Protein AF-A0A2R5GVD1-F1 (afdb_monomer)

Nearest PDB structures (foldseek):
  5irl-assembly1_A  TM=9.714E-01  e=1.387E-05  Oryctolagus cuniculus
  5irm-assembly1_A  TM=9.715E-01  e=3.573E-05  Oryctolagus cuniculus
  5irm-assembly1_C  TM=9.714E-01  e=4.599E-05  Oryctolagus cuniculus
  8j07-assembly1_5  TM=9.581E-01  e=3.573E-05  Homo sapiens
  5irn-assembly1_A  TM=9.011E-01  e=3.573E-05  Oryctolagus cuniculus

Organism: NCBI:txid2315210

Foldseek 3Di:
DDPPPPQDDQCELVNLLVVLVVQLVDQAEAEDADANYAYELNSLLSNLVSLLRHQRYAEYEHHNYHYDPNSVVSNVVSPVNHPRHNYYD

Solvent-accessible surface area (backbone atoms only — not comparable to full-atom values): 4471 Å² total; per-residue (Å²): 134,87,78,84,70,62,71,68,46,87,36,26,34,70,48,33,36,54,48,16,60,53,39,49,75,42,70,76,56,39,69,47,78,51,36,47,29,49,28,25,34,68,9,33,36,35,34,17,57,21,40,49,66,24,71,36,39,28,36,42,31,51,43,66,40,56,56,45,72,67,11,50,50,37,36,54,54,18,47,78,64,15,92,44,43,78,46,80,72

Sequence (89 aa):
MHDHSLLMNKIGDDGATALANALKENKSLQSLYLSRNKIGDDGATALANALKENKSLQSLYLWCNQIGEDGATALKNALKQNPSLQDLE

Structure (mmCIF, N/CA/C/O backbone):
data_AF-A0A2R5GVD1-F1
#
_entry.id   AF-A0A2R5GVD1-F1
#
loop_
_atom_site.group_PDB
_atom_site.id
_atom_site.type_symbol
_atom_site.label_atom_id
_atom_site.label_alt_id
_atom_site.label_comp_id
_atom_site.l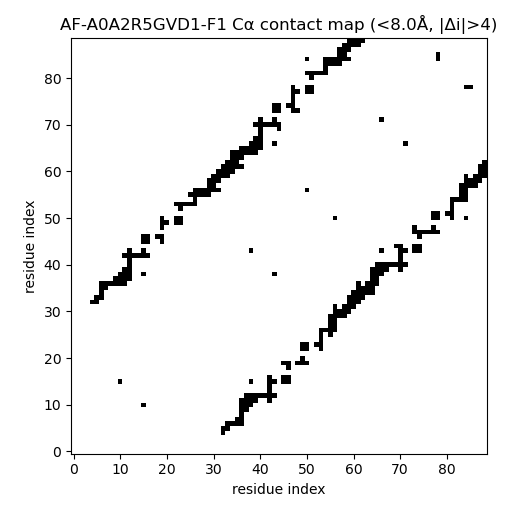abel_asym_id
_atom_site.label_entity_id
_atom_site.label_seq_id
_atom_site.pdbx_PDB_ins_code
_atom_site.Cartn_x
_atom_site.Cartn_y
_atom_site.Cartn_z
_atom_site.occupancy
_atom_site.B_iso_or_equiv
_atom_site.auth_seq_id
_atom_site.auth_comp_id
_atom_site.auth_asym_id
_atom_site.auth_atom_id
_atom_site.pdbx_PDB_model_num
ATOM 1 N N . MET A 1 1 ? -19.445 -16.341 -9.613 1.00 38.44 1 MET A N 1
ATOM 2 C CA . MET A 1 1 ? -18.565 -15.583 -8.702 1.00 38.44 1 MET A CA 1
ATOM 3 C C . MET A 1 1 ? -17.606 -14.799 -9.575 1.00 38.44 1 MET A C 1
ATOM 5 O O . MET A 1 1 ? -16.788 -15.409 -10.246 1.00 38.44 1 MET A O 1
ATOM 9 N N . HIS A 1 2 ? -17.816 -13.488 -9.698 1.00 37.25 2 HIS A N 1
ATOM 10 C CA . HIS A 1 2 ? -16.947 -12.616 -10.488 1.00 37.25 2 HIS A CA 1
ATOM 11 C C . HIS A 1 2 ? -15.792 -12.161 -9.599 1.00 37.25 2 HIS A C 1
ATOM 13 O O . HIS A 1 2 ? -15.883 -11.119 -8.955 1.00 37.25 2 HIS A O 1
ATOM 19 N N . ASP A 1 3 ? -14.735 -12.967 -9.544 1.00 43.94 3 ASP A N 1
ATOM 20 C CA . ASP A 1 3 ? -13.449 -12.538 -9.006 1.00 43.94 3 ASP A CA 1
ATOM 21 C C . ASP A 1 3 ? -12.909 -11.428 -9.920 1.00 43.94 3 ASP A C 1
ATOM 23 O O . ASP A 1 3 ? -12.470 -11.684 -11.044 1.00 43.94 3 ASP A O 1
ATOM 27 N N . HIS A 1 4 ? -13.005 -10.172 -9.479 1.00 44.19 4 HIS A N 1
ATOM 28 C CA . HIS A 1 4 ? -12.327 -9.039 -10.113 1.00 44.19 4 HIS A CA 1
ATOM 29 C C . HIS A 1 4 ? -10.832 -9.143 -9.797 1.00 44.19 4 HIS A C 1
ATOM 31 O O . HIS A 1 4 ? -10.283 -8.413 -8.976 1.00 44.19 4 HIS A O 1
ATOM 37 N N . SER A 1 5 ? -10.170 -10.110 -10.425 1.00 43.53 5 SER A N 1
ATOM 38 C CA . SER A 1 5 ? -8.739 -10.308 -10.276 1.00 43.53 5 SER A CA 1
ATOM 39 C C . SER A 1 5 ? -8.009 -9.209 -11.048 1.00 43.53 5 SER A C 1
ATOM 41 O O . SER A 1 5 ? -7.921 -9.247 -12.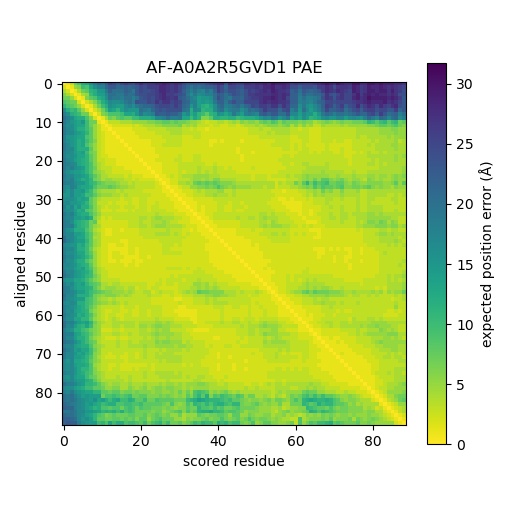273 1.00 43.53 5 SER A O 1
ATOM 43 N N . LEU A 1 6 ? -7.464 -8.222 -10.332 1.00 49.91 6 LEU A N 1
ATOM 44 C CA . LEU A 1 6 ? -6.583 -7.180 -10.878 1.00 49.91 6 LEU A CA 1
ATOM 45 C C . LEU A 1 6 ? -5.181 -7.721 -11.247 1.00 49.91 6 LEU A C 1
ATOM 47 O O . LEU A 1 6 ? -4.214 -6.960 -11.287 1.00 49.91 6 LEU A O 1
ATOM 51 N N . LEU A 1 7 ? -5.061 -9.023 -11.525 1.00 43.56 7 LEU A N 1
ATOM 52 C CA . LEU A 1 7 ? -3.838 -9.684 -11.966 1.00 43.56 7 LEU A CA 1
ATOM 53 C C . LEU A 1 7 ? -3.409 -9.060 -13.306 1.00 43.56 7 LEU A C 1
ATOM 55 O O . LEU A 1 7 ? -4.068 -9.269 -14.319 1.00 43.56 7 LEU A O 1
ATOM 59 N N . MET A 1 8 ? -2.298 -8.316 -13.314 1.00 45.22 8 MET A N 1
ATOM 60 C CA . MET A 1 8 ? -1.702 -7.638 -14.484 1.00 45.22 8 MET A CA 1
ATOM 61 C C . MET A 1 8 ? -2.274 -6.270 -14.890 1.00 45.22 8 MET A C 1
ATOM 63 O O . MET A 1 8 ? -2.120 -5.856 -16.044 1.00 45.22 8 MET A O 1
ATOM 67 N N . ASN A 1 9 ? -2.847 -5.501 -13.965 1.00 52.84 9 ASN A N 1
ATOM 68 C CA . ASN A 1 9 ? -3.000 -4.070 -14.226 1.00 52.84 9 ASN A CA 1
ATOM 69 C C . ASN A 1 9 ? -1.629 -3.405 -14.077 1.00 52.84 9 ASN A C 1
ATOM 71 O O . ASN A 1 9 ? -0.835 -3.755 -13.217 1.00 52.84 9 ASN A O 1
ATOM 75 N N . LYS A 1 10 ? -1.274 -2.452 -14.931 1.00 63.31 10 LYS A N 1
ATOM 76 C CA . LYS A 1 10 ? -0.013 -1.708 -14.792 1.00 63.31 10 LYS A CA 1
ATOM 77 C C . LYS A 1 10 ? -0.109 -0.705 -13.628 1.00 63.31 10 LYS A C 1
ATOM 79 O O . LYS A 1 10 ? 0.177 0.470 -13.830 1.00 63.31 10 LYS A O 1
ATOM 84 N N . ILE A 1 11 ? -0.566 -1.133 -12.448 1.00 77.06 11 ILE A N 1
ATOM 85 C CA . ILE A 1 11 ? -0.622 -0.298 -11.247 1.00 77.06 11 ILE A CA 1
ATOM 86 C C . ILE A 1 11 ? 0.827 -0.063 -10.830 1.00 77.06 11 ILE A C 1
ATOM 88 O O . ILE A 1 11 ? 1.471 -0.938 -10.252 1.00 77.06 11 ILE A O 1
ATOM 92 N N . GLY A 1 12 ? 1.351 1.086 -11.245 1.00 85.44 12 GLY A N 1
ATOM 93 C CA . GLY A 1 12 ? 2.578 1.666 -10.715 1.00 85.44 12 GLY A CA 1
ATOM 94 C C . GLY A 1 12 ? 2.282 2.522 -9.488 1.00 85.44 12 GLY A C 1
ATOM 95 O O . GLY A 1 12 ? 1.171 2.494 -8.950 1.00 85.44 12 GLY A O 1
ATOM 96 N N . ASP A 1 13 ? 3.256 3.328 -9.089 1.00 89.19 13 ASP A N 1
ATOM 97 C CA . ASP A 1 13 ? 3.166 4.167 -7.890 1.00 89.19 13 ASP A CA 1
ATOM 98 C C . ASP A 1 13 ? 1.990 5.151 -7.919 1.00 89.19 13 ASP A C 1
ATOM 100 O O . ASP A 1 13 ? 1.294 5.312 -6.916 1.00 89.19 13 ASP A O 1
ATOM 104 N N . ASP A 1 14 ? 1.671 5.717 -9.085 1.00 88.81 14 ASP A N 1
ATOM 105 C CA . ASP A 1 14 ? 0.512 6.605 -9.250 1.00 88.81 14 ASP A CA 1
ATOM 106 C C . ASP A 1 14 ? -0.815 5.882 -8.982 1.00 88.81 14 ASP A C 1
ATOM 108 O O . ASP A 1 14 ? -1.712 6.402 -8.313 1.00 88.81 14 ASP A O 1
ATOM 112 N N . GLY A 1 15 ? -0.939 4.647 -9.474 1.00 90.00 15 GLY A N 1
ATOM 113 C CA . GLY A 1 15 ? -2.125 3.823 -9.256 1.00 90.00 15 GLY A CA 1
ATOM 114 C C . GLY A 1 15 ? -2.254 3.391 -7.795 1.00 90.00 15 GLY A C 1
ATOM 115 O O . GLY A 1 15 ? -3.347 3.443 -7.231 1.00 90.00 15 GLY A O 1
ATOM 116 N N . ALA A 1 16 ? -1.136 3.029 -7.161 1.00 91.88 16 ALA A N 1
ATOM 117 C CA . ALA A 1 16 ? -1.088 2.738 -5.731 1.00 91.88 16 ALA A CA 1
ATOM 118 C C . ALA A 1 16 ? -1.456 3.969 -4.890 1.00 91.88 16 ALA A C 1
ATOM 120 O O . ALA A 1 16 ? -2.190 3.846 -3.914 1.00 91.88 16 ALA A O 1
ATOM 121 N N . THR A 1 17 ? -1.033 5.164 -5.304 1.00 91.94 17 THR A N 1
ATOM 122 C CA . THR A 1 17 ? -1.378 6.431 -4.646 1.00 91.94 17 THR A CA 1
ATOM 123 C C . THR A 1 17 ? -2.869 6.746 -4.768 1.00 91.94 17 THR A C 1
ATOM 125 O O . THR A 1 17 ? -3.512 7.117 -3.784 1.00 91.94 17 THR A O 1
ATOM 128 N N . ALA A 1 18 ? -3.462 6.546 -5.947 1.00 91.38 18 ALA A N 1
ATOM 129 C CA . ALA A 1 18 ? -4.903 6.701 -6.132 1.00 91.38 18 ALA A CA 1
ATOM 130 C C . ALA A 1 18 ? -5.700 5.720 -5.251 1.00 91.38 18 ALA A C 1
ATOM 132 O O . ALA A 1 18 ? -6.666 6.115 -4.595 1.00 91.38 18 ALA A O 1
ATOM 133 N N . LEU A 1 19 ? -5.258 4.460 -5.177 1.00 90.50 19 LEU A N 1
ATOM 134 C CA . LEU A 1 19 ? -5.838 3.453 -4.286 1.00 90.50 19 LEU A CA 1
ATOM 135 C C . LEU A 1 19 ? -5.668 3.819 -2.811 1.00 90.50 19 LEU A C 1
ATOM 137 O O . LEU A 1 19 ? -6.610 3.664 -2.040 1.00 90.50 19 LEU A O 1
ATOM 141 N N . ALA A 1 20 ? -4.508 4.343 -2.419 1.00 91.38 20 ALA A N 1
ATOM 142 C CA . ALA A 1 20 ? -4.250 4.810 -1.064 1.00 91.38 20 ALA A CA 1
ATOM 143 C C . ALA A 1 20 ? -5.243 5.909 -0.660 1.00 91.38 20 ALA A C 1
ATOM 145 O O . ALA A 1 20 ? -5.844 5.838 0.409 1.00 91.38 20 ALA A O 1
ATOM 146 N N . ASN A 1 21 ? -5.494 6.882 -1.537 1.00 90.69 21 ASN A N 1
ATOM 147 C CA . ASN A 1 21 ? -6.489 7.924 -1.281 1.00 90.69 21 ASN A CA 1
ATOM 148 C C . ASN A 1 21 ? -7.904 7.348 -1.139 1.00 90.69 21 ASN A C 1
ATOM 150 O O . ASN A 1 21 ? -8.623 7.716 -0.214 1.00 90.69 21 ASN A O 1
ATOM 154 N N . ALA A 1 22 ? -8.287 6.399 -1.998 1.00 90.75 22 ALA A N 1
ATOM 155 C CA . ALA A 1 22 ? -9.578 5.723 -1.887 1.00 90.75 22 ALA A CA 1
ATOM 156 C C . ALA A 1 22 ? -9.698 4.893 -0.594 1.00 90.75 22 ALA A C 1
ATOM 158 O O . ALA A 1 22 ? -10.765 4.849 0.017 1.00 90.75 22 ALA A O 1
ATOM 159 N N . LEU A 1 23 ? -8.608 4.260 -0.150 1.00 89.44 23 LEU A N 1
ATOM 160 C CA . LEU A 1 23 ? -8.563 3.479 1.085 1.00 89.44 23 LEU A CA 1
ATOM 161 C C . LEU A 1 23 ? -8.799 4.339 2.324 1.00 89.44 23 LEU A C 1
ATOM 163 O O . LEU A 1 23 ? -9.452 3.863 3.242 1.00 89.44 23 LEU A O 1
ATOM 167 N N . LYS A 1 24 ? -8.323 5.586 2.378 1.00 89.19 24 LYS A N 1
ATOM 168 C CA . LYS A 1 24 ? -8.554 6.456 3.549 1.00 89.19 24 LYS A CA 1
ATOM 169 C C . LYS A 1 24 ? -10.041 6.669 3.840 1.00 89.19 24 LYS A C 1
ATOM 171 O O . LYS A 1 24 ? -10.459 6.642 4.995 1.00 89.19 24 LYS A O 1
ATOM 176 N N . GLU A 1 25 ? -10.834 6.823 2.785 1.00 88.44 25 GLU A N 1
ATOM 177 C CA . GLU A 1 25 ? -12.281 7.043 2.876 1.00 88.44 25 GLU A CA 1
ATOM 178 C C . GLU A 1 25 ? -13.075 5.732 2.988 1.00 88.44 25 GLU A C 1
ATOM 180 O O . GLU A 1 25 ? -14.193 5.705 3.510 1.00 88.44 25 GLU A O 1
ATOM 185 N N . ASN A 1 26 ? -12.512 4.620 2.508 1.00 86.31 26 ASN A N 1
ATOM 186 C CA . ASN A 1 26 ? -13.192 3.334 2.510 1.00 86.31 26 ASN A CA 1
ATOM 187 C C . ASN A 1 26 ? -13.178 2.695 3.906 1.00 86.31 26 ASN A C 1
ATOM 189 O O . ASN A 1 26 ? -12.126 2.352 4.434 1.00 86.31 26 ASN A O 1
ATOM 193 N N . LYS A 1 27 ? -14.364 2.486 4.487 1.00 85.12 27 LYS A N 1
ATOM 194 C CA . LYS A 1 27 ? -14.538 1.888 5.824 1.00 85.12 27 LYS A CA 1
ATOM 195 C C . LYS A 1 27 ? -15.134 0.480 5.808 1.00 85.12 27 LYS A C 1
ATOM 197 O O . LYS A 1 27 ? -15.423 -0.063 6.871 1.00 85.12 27 LYS A O 1
ATOM 202 N N . SER A 1 28 ? -15.370 -0.095 4.630 1.00 89.06 28 SER A N 1
ATOM 203 C CA . SER A 1 28 ? -16.001 -1.413 4.480 1.00 89.06 28 SER A CA 1
ATOM 204 C C . SER A 1 28 ? -15.059 -2.471 3.919 1.00 89.06 28 SER A C 1
ATOM 206 O O . SER A 1 28 ? -15.273 -3.657 4.160 1.00 89.06 28 SER A O 1
ATOM 208 N N . LEU A 1 29 ? -14.020 -2.069 3.184 1.00 88.19 29 LEU A N 1
ATOM 209 C CA . LEU A 1 29 ? -13.078 -3.004 2.590 1.00 88.19 29 LEU A CA 1
ATOM 210 C C . LEU A 1 29 ? -12.208 -3.648 3.675 1.00 88.19 29 LEU A C 1
ATOM 212 O O . LEU A 1 29 ? -11.551 -2.941 4.442 1.00 88.19 29 LEU A O 1
ATOM 216 N N . GLN A 1 30 ? -12.204 -4.983 3.699 1.00 89.19 30 GLN A N 1
ATOM 217 C CA . GLN A 1 30 ? -11.434 -5.801 4.644 1.00 89.19 30 GLN A CA 1
ATOM 218 C C . GLN A 1 30 ? -10.192 -6.433 4.011 1.00 89.19 30 GLN A C 1
ATOM 220 O O . GLN A 1 30 ? -9.175 -6.561 4.681 1.00 89.19 30 GLN A O 1
ATOM 225 N N . SER A 1 31 ? -10.226 -6.769 2.722 1.00 88.06 31 SER A N 1
ATOM 226 C CA . SER A 1 31 ? -9.091 -7.396 2.038 1.00 88.06 31 SER A CA 1
ATOM 227 C C . SER A 1 31 ? -8.823 -6.715 0.704 1.00 88.06 31 SER A C 1
ATOM 229 O O . SER A 1 31 ? -9.758 -6.433 -0.049 1.00 88.06 31 SER A O 1
ATOM 231 N N . LEU A 1 32 ? -7.550 -6.459 0.401 1.00 88.81 32 LEU A N 1
ATOM 232 C CA . LEU A 1 32 ? -7.119 -5.848 -0.853 1.00 88.81 32 LEU A CA 1
ATOM 233 C C . LEU A 1 32 ? -5.988 -6.659 -1.494 1.00 88.81 32 LEU A C 1
ATOM 235 O O . LEU A 1 32 ? -4.944 -6.874 -0.884 1.00 88.81 32 LEU A O 1
ATOM 239 N N . TYR A 1 33 ? -6.191 -7.065 -2.749 1.00 89.69 33 TYR A N 1
ATOM 240 C CA . TYR A 1 33 ? -5.235 -7.852 -3.526 1.00 89.69 33 TYR A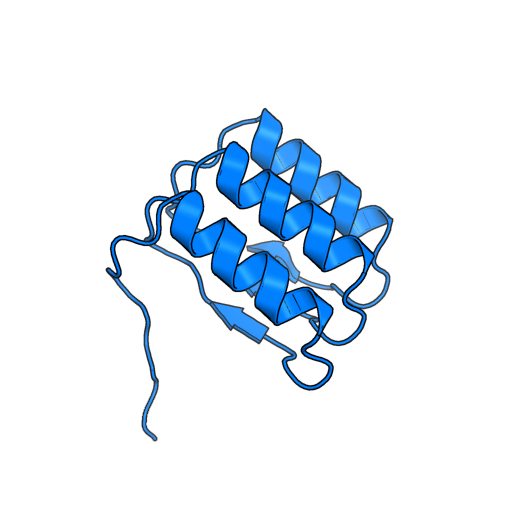 CA 1
ATOM 241 C C . TYR A 1 33 ? -4.581 -6.997 -4.613 1.00 89.69 33 TYR A C 1
ATOM 243 O O . TYR A 1 33 ? -5.221 -6.612 -5.590 1.00 89.69 33 TYR A O 1
ATOM 251 N N . LEU A 1 34 ? -3.291 -6.721 -4.444 1.00 88.81 34 LEU A N 1
ATOM 252 C CA . LEU A 1 34 ? -2.439 -5.957 -5.359 1.00 88.81 34 LEU A CA 1
ATOM 253 C C . LEU A 1 34 ? -1.195 -6.744 -5.788 1.00 88.81 34 LEU A C 1
ATOM 255 O O . LEU A 1 34 ? -0.243 -6.166 -6.317 1.00 88.81 34 LEU A O 1
ATOM 259 N N . SER A 1 35 ? -1.192 -8.064 -5.618 1.00 88.69 35 SER A N 1
ATOM 260 C CA . SER A 1 3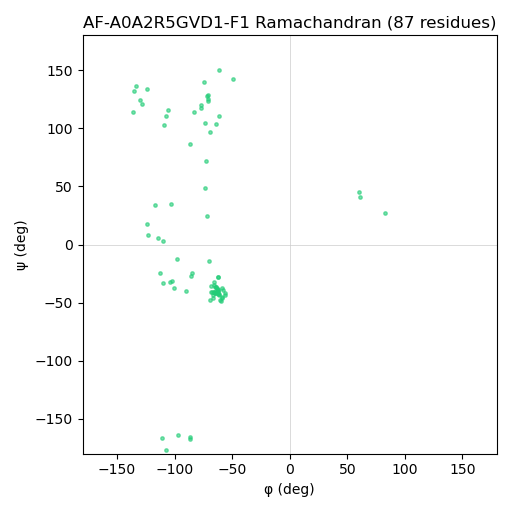5 ? -0.093 -8.909 -6.075 1.00 88.69 35 SER A CA 1
ATOM 261 C C . SER A 1 35 ? 0.102 -8.837 -7.597 1.00 88.69 35 SER A C 1
ATOM 263 O O . SER A 1 35 ? -0.861 -8.674 -8.347 1.00 88.69 35 SER A O 1
ATOM 265 N N . ARG A 1 36 ? 1.344 -9.022 -8.066 1.00 87.12 36 ARG A N 1
ATOM 266 C CA . ARG A 1 36 ? 1.728 -9.015 -9.495 1.00 87.12 36 ARG A CA 1
ATOM 267 C C . ARG A 1 36 ? 1.443 -7.686 -10.213 1.00 87.12 36 ARG A C 1
ATOM 269 O O . ARG A 1 36 ? 0.997 -7.686 -11.364 1.00 87.12 36 ARG A O 1
ATOM 276 N N . ASN A 1 37 ? 1.710 -6.566 -9.544 1.00 89.19 37 ASN A N 1
ATOM 277 C CA . ASN A 1 37 ? 1.653 -5.219 -10.122 1.00 89.19 37 ASN A CA 1
ATOM 278 C C . ASN A 1 37 ? 3.075 -4.621 -10.244 1.00 89.19 37 ASN A C 1
ATOM 280 O O . ASN A 1 37 ? 4.075 -5.340 -10.193 1.00 89.19 37 ASN A O 1
ATOM 284 N N . LYS A 1 38 ? 3.186 -3.312 -10.498 1.00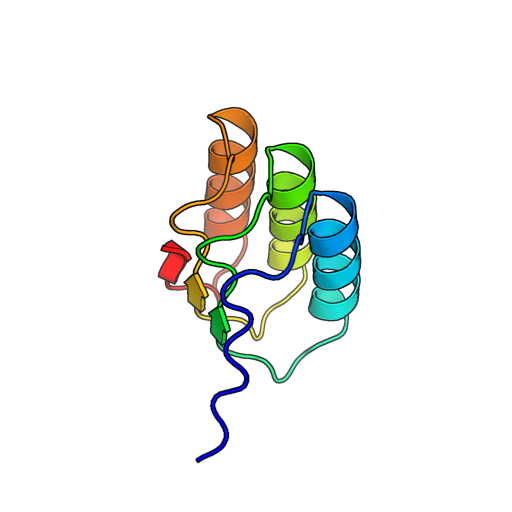 89.94 38 LYS A N 1
ATOM 285 C CA . LYS A 1 38 ? 4.465 -2.592 -10.626 1.00 89.94 38 LYS A CA 1
ATOM 286 C C . LYS A 1 38 ? 4.627 -1.528 -9.540 1.00 89.94 38 LYS A C 1
ATOM 288 O O . LYS A 1 38 ? 5.184 -0.470 -9.804 1.00 89.94 38 LYS A O 1
ATOM 293 N N . ILE A 1 39 ? 4.100 -1.798 -8.350 1.00 92.19 39 ILE A N 1
ATOM 294 C CA . ILE A 1 39 ? 4.182 -0.881 -7.214 1.00 92.19 39 ILE A CA 1
ATOM 295 C C . ILE A 1 39 ? 5.630 -0.871 -6.723 1.00 92.19 39 ILE A C 1
ATOM 297 O O . ILE A 1 39 ? 6.180 -1.935 -6.433 1.00 92.19 39 ILE A O 1
ATOM 301 N N . GLY A 1 40 ? 6.238 0.307 -6.688 1.00 93.50 40 GLY A N 1
ATOM 302 C CA . GLY A 1 40 ? 7.555 0.569 -6.131 1.00 93.50 40 GLY A CA 1
ATOM 303 C C . GLY A 1 40 ? 7.476 1.098 -4.700 1.00 93.50 40 GLY A C 1
ATOM 304 O O . GLY A 1 40 ? 6.446 1.002 -4.023 1.00 93.50 40 GLY A O 1
ATOM 305 N N . ASP A 1 41 ? 8.583 1.668 -4.231 1.00 94.62 41 ASP A N 1
ATOM 306 C CA . ASP A 1 41 ? 8.693 2.211 -2.874 1.00 94.62 41 ASP A CA 1
ATOM 307 C C . ASP A 1 41 ? 7.762 3.402 -2.624 1.00 94.62 41 ASP A C 1
ATOM 309 O O . ASP A 1 41 ? 7.165 3.505 -1.547 1.00 94.62 41 ASP A O 1
ATOM 313 N N . ASP A 1 42 ? 7.565 4.259 -3.627 1.00 94.56 42 ASP A N 1
ATOM 314 C CA . ASP A 1 42 ? 6.694 5.431 -3.522 1.00 94.56 42 ASP A CA 1
ATOM 315 C C . ASP A 1 42 ? 5.225 5.017 -3.367 1.00 94.56 42 ASP A C 1
ATOM 317 O O . ASP A 1 42 ? 4.523 5.481 -2.462 1.00 94.56 42 ASP A O 1
ATOM 321 N N . GLY A 1 43 ? 4.761 4.070 -4.186 1.00 94.25 43 GLY A N 1
ATOM 322 C CA . GLY A 1 43 ? 3.412 3.528 -4.093 1.00 94.25 43 GLY A CA 1
ATOM 323 C C . GLY A 1 43 ? 3.179 2.755 -2.795 1.00 94.25 43 GLY A C 1
ATOM 324 O O . GLY A 1 43 ? 2.134 2.912 -2.158 1.00 94.25 43 GLY A O 1
ATOM 325 N N . ALA A 1 44 ? 4.163 1.968 -2.350 1.00 94.62 44 ALA A N 1
ATOM 326 C CA . ALA A 1 44 ? 4.118 1.282 -1.059 1.00 94.62 44 ALA A CA 1
ATOM 327 C C . ALA A 1 44 ? 4.045 2.270 0.115 1.00 94.62 44 ALA A C 1
ATOM 329 O O . ALA A 1 44 ? 3.271 2.066 1.052 1.00 94.62 44 ALA A O 1
ATOM 330 N N . THR A 1 45 ? 4.786 3.377 0.046 1.00 95.38 45 THR A N 1
ATOM 331 C CA . THR A 1 45 ? 4.755 4.446 1.053 1.00 95.38 45 THR A CA 1
ATOM 332 C C . THR A 1 45 ? 3.401 5.153 1.085 1.00 95.38 45 THR A C 1
ATOM 334 O O . THR A 1 45 ? 2.865 5.420 2.167 1.00 95.38 45 THR A O 1
ATOM 337 N N . ALA A 1 46 ? 2.799 5.416 -0.077 1.00 94.88 46 ALA A N 1
ATOM 338 C CA . ALA A 1 46 ? 1.455 5.979 -0.159 1.00 94.88 46 ALA A CA 1
ATOM 339 C C . ALA A 1 46 ? 0.419 5.051 0.498 1.00 94.88 46 ALA A C 1
ATOM 341 O O . ALA A 1 46 ? -0.352 5.494 1.357 1.00 94.88 46 ALA A O 1
ATOM 342 N N . LEU A 1 47 ? 0.455 3.753 0.169 1.00 93.25 47 LEU A N 1
ATOM 343 C CA . LEU A 1 47 ? -0.393 2.736 0.795 1.00 93.25 47 LEU A CA 1
ATOM 344 C C . LEU A 1 47 ? -0.168 2.678 2.311 1.00 93.25 47 LEU A C 1
ATOM 346 O O . LEU A 1 47 ? -1.131 2.728 3.070 1.00 93.25 47 LEU A O 1
ATOM 350 N N . ALA A 1 48 ? 1.084 2.666 2.770 1.00 93.12 48 ALA A N 1
ATOM 351 C CA . ALA A 1 48 ? 1.430 2.677 4.189 1.00 93.12 48 ALA A CA 1
ATOM 352 C C . ALA A 1 48 ? 0.822 3.874 4.937 1.00 93.12 48 ALA A C 1
ATOM 354 O O . ALA A 1 48 ? 0.305 3.728 6.045 1.00 93.12 48 ALA A O 1
ATOM 355 N N . ASN A 1 49 ? 0.843 5.065 4.340 1.00 92.94 49 ASN A N 1
ATOM 356 C CA . ASN A 1 49 ? 0.229 6.240 4.949 1.00 92.94 49 ASN A CA 1
ATOM 357 C C . ASN A 1 49 ? -1.298 6.128 5.013 1.00 92.94 49 ASN A C 1
ATOM 359 O O . ASN A 1 49 ? -1.877 6.448 6.048 1.00 92.94 49 ASN A O 1
ATOM 363 N N . ALA A 1 50 ? -1.947 5.609 3.969 1.00 92.56 50 ALA A N 1
ATOM 364 C CA . ALA A 1 50 ? -3.384 5.344 4.005 1.00 92.56 50 ALA A CA 1
ATOM 365 C C . ALA A 1 50 ? -3.768 4.288 5.050 1.00 92.56 50 ALA A C 1
ATOM 367 O O . ALA A 1 50 ? -4.763 4.454 5.751 1.00 92.56 50 ALA A O 1
ATOM 368 N N . LEU A 1 51 ? -2.953 3.244 5.218 1.00 90.56 51 LEU A N 1
ATOM 369 C CA . LEU A 1 51 ? -3.167 2.207 6.229 1.00 90.56 51 LEU A CA 1
ATOM 370 C C . LEU A 1 51 ? -3.111 2.749 7.659 1.00 90.56 51 LEU A C 1
ATOM 372 O O . LEU A 1 51 ? -3.762 2.194 8.531 1.00 90.56 51 LEU A O 1
ATOM 376 N N . LYS A 1 52 ? -2.375 3.825 7.946 1.00 89.25 52 LYS A N 1
ATOM 377 C CA . LYS A 1 52 ? -2.387 4.419 9.297 1.00 89.25 52 LYS A CA 1
ATOM 378 C C . LYS A 1 52 ? -3.757 5.004 9.652 1.00 89.25 52 LYS A C 1
ATOM 380 O O . LYS A 1 52 ? -4.157 4.970 10.820 1.00 89.25 52 LYS A O 1
ATOM 385 N N . GLU A 1 53 ? -4.468 5.513 8.650 1.00 89.00 53 GLU A N 1
ATOM 386 C CA . GLU A 1 53 ? -5.773 6.166 8.782 1.00 89.00 53 GLU A CA 1
ATOM 387 C C . GLU A 1 53 ? -6.933 5.168 8.647 1.00 89.00 53 GLU A C 1
ATOM 389 O O . GLU A 1 53 ? -7.896 5.232 9.412 1.00 89.00 53 GLU A O 1
ATOM 394 N N . ASN A 1 54 ? -6.825 4.205 7.729 1.00 88.06 54 ASN A N 1
ATOM 395 C CA . ASN A 1 54 ? -7.842 3.182 7.514 1.00 88.06 54 ASN A CA 1
ATOM 396 C C . ASN A 1 54 ? -7.885 2.182 8.689 1.00 88.06 54 ASN A C 1
ATOM 398 O O . ASN A 1 54 ? -6.869 1.605 9.064 1.00 88.06 54 ASN A O 1
ATOM 402 N N . LYS A 1 55 ? -9.075 1.948 9.258 1.00 85.06 55 LYS A N 1
ATOM 403 C CA . LYS A 1 55 ? -9.298 1.003 10.376 1.00 85.06 55 LYS A CA 1
ATOM 404 C C . LYS A 1 55 ? -10.165 -0.205 10.008 1.00 85.06 55 LYS A C 1
ATOM 406 O O . LYS A 1 55 ? -10.524 -0.975 10.896 1.00 85.06 55 LYS A O 1
ATOM 411 N N . SER A 1 56 ? -10.525 -0.363 8.737 1.00 88.69 56 SER A N 1
ATOM 412 C CA . SER A 1 56 ? -11.371 -1.461 8.255 1.00 88.69 56 SER A CA 1
ATOM 413 C C . SER A 1 56 ? -10.585 -2.565 7.557 1.00 88.69 56 SER A C 1
ATOM 415 O O . SER A 1 56 ? -10.998 -3.719 7.621 1.00 88.69 56 SER A O 1
ATOM 417 N N . LEU A 1 57 ? -9.476 -2.219 6.898 1.00 89.19 57 LEU A N 1
ATOM 418 C CA . LEU A 1 57 ? -8.661 -3.163 6.149 1.00 89.19 57 LEU A CA 1
ATOM 419 C C . LEU A 1 57 ? -7.897 -4.078 7.110 1.00 89.19 57 LEU A C 1
ATOM 421 O O . LEU A 1 57 ? -7.206 -3.607 8.012 1.00 89.19 57 LEU A O 1
ATOM 425 N N . GLN A 1 58 ? -8.033 -5.379 6.882 1.00 88.94 58 GLN A N 1
ATOM 426 C CA . GLN A 1 58 ? -7.467 -6.463 7.679 1.00 88.94 58 GLN A CA 1
ATOM 427 C C . GLN A 1 58 ? -6.348 -7.199 6.945 1.00 88.94 58 GLN A C 1
ATOM 429 O O . GLN A 1 58 ? -5.373 -7.581 7.587 1.00 88.94 58 GLN A O 1
ATOM 434 N N . SER A 1 59 ? -6.436 -7.318 5.618 1.00 88.38 59 SER A N 1
ATOM 435 C CA . SER A 1 59 ? -5.440 -8.042 4.820 1.00 88.38 59 SER A CA 1
ATOM 436 C C . SER A 1 59 ? -5.045 -7.257 3.567 1.00 88.38 59 SER A C 1
ATOM 438 O O . SER A 1 59 ? -5.907 -6.788 2.814 1.00 88.38 59 SER A O 1
ATOM 440 N N . LEU A 1 60 ? -3.741 -7.133 3.319 1.00 90.06 60 LEU A N 1
ATOM 441 C CA . LEU A 1 60 ? -3.187 -6.502 2.120 1.00 90.06 60 LEU A CA 1
ATOM 442 C C . LEU A 1 60 ? -2.167 -7.426 1.451 1.00 90.06 60 LEU A C 1
ATOM 444 O O . LEU A 1 60 ? -1.142 -7.746 2.041 1.00 90.06 60 LEU A O 1
ATOM 448 N N . TYR A 1 61 ? -2.418 -7.782 0.193 1.00 90.38 61 TYR A N 1
ATOM 449 C CA . T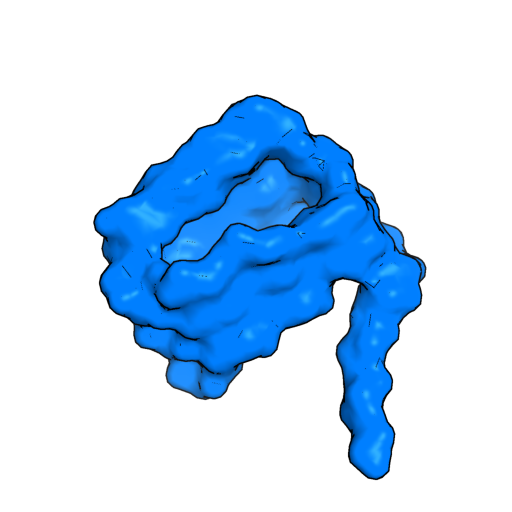YR A 1 61 ? -1.532 -8.641 -0.589 1.00 90.38 61 TYR A CA 1
ATOM 450 C C . TYR A 1 61 ? -0.773 -7.817 -1.637 1.00 90.38 61 TYR A C 1
ATOM 452 O O . TYR A 1 61 ? -1.376 -7.259 -2.551 1.00 90.38 61 TYR A O 1
ATOM 460 N N . LEU A 1 62 ? 0.548 -7.736 -1.522 1.00 89.12 62 LEU A N 1
ATOM 461 C CA . LEU A 1 62 ? 1.487 -7.009 -2.375 1.00 89.12 62 LEU A CA 1
ATOM 462 C C . LEU A 1 62 ? 2.581 -7.906 -2.984 1.00 89.12 62 LEU A C 1
ATOM 464 O O . LEU A 1 62 ? 3.483 -7.388 -3.644 1.00 89.12 62 LEU A O 1
ATOM 468 N N . TRP A 1 63 ? 2.500 -9.233 -2.851 1.00 86.31 63 TRP A N 1
ATOM 469 C CA . TRP A 1 63 ? 3.468 -10.154 -3.461 1.00 86.31 63 TRP A CA 1
ATOM 470 C C . TRP A 1 63 ? 3.742 -9.892 -4.959 1.00 86.31 63 TRP A C 1
ATOM 472 O O . TRP A 1 63 ? 2.829 -9.633 -5.741 1.00 86.31 63 TRP A O 1
ATOM 482 N N . CYS A 1 64 ? 4.992 -10.056 -5.412 1.00 86.44 64 CYS A N 1
ATOM 483 C CA . CYS A 1 64 ? 5.402 -9.846 -6.814 1.00 86.44 64 CYS A CA 1
ATOM 484 C C . CYS A 1 64 ? 5.138 -8.404 -7.307 1.00 86.44 64 CYS A C 1
ATOM 486 O O . CYS A 1 64 ? 4.632 -8.188 -8.405 1.00 86.44 64 CYS A O 1
ATOM 488 N N . ASN A 1 65 ? 5.494 -7.421 -6.480 1.00 90.06 65 ASN A N 1
ATOM 489 C CA . ASN A 1 65 ? 5.664 -6.016 -6.861 1.00 90.06 65 ASN A CA 1
ATOM 490 C C . ASN A 1 65 ? 7.159 -5.636 -6.875 1.00 90.06 65 ASN A C 1
ATOM 492 O O . ASN A 1 65 ? 8.019 -6.491 -6.674 1.00 90.06 65 ASN A O 1
ATOM 496 N N . GLN A 1 66 ? 7.472 -4.368 -7.140 1.00 91.69 66 GLN A N 1
ATOM 497 C CA . GLN A 1 66 ? 8.836 -3.822 -7.194 1.00 91.69 66 GLN A CA 1
ATOM 498 C C . GLN A 1 66 ? 9.165 -3.017 -5.925 1.00 91.69 66 GLN A C 1
ATOM 500 O O . GLN A 1 66 ? 9.860 -2.010 -5.987 1.00 91.69 66 GLN A O 1
ATOM 505 N N . ILE A 1 67 ? 8.633 -3.455 -4.781 1.00 92.31 67 ILE A N 1
ATOM 506 C CA . ILE A 1 67 ? 8.815 -2.798 -3.483 1.00 92.31 67 ILE A CA 1
ATOM 507 C C . ILE A 1 67 ? 10.211 -3.146 -2.957 1.00 92.31 67 ILE A C 1
ATOM 509 O O . ILE A 1 67 ? 10.532 -4.323 -2.778 1.00 92.31 67 ILE A O 1
ATOM 513 N N . GLY A 1 68 ? 11.030 -2.125 -2.738 1.00 92.31 68 GLY A N 1
ATOM 514 C CA . GLY A 1 68 ? 12.344 -2.203 -2.119 1.00 92.31 68 GLY A CA 1
ATOM 515 C C . GLY A 1 68 ? 12.284 -2.120 -0.591 1.00 92.31 68 GLY A C 1
ATOM 516 O O . GLY A 1 68 ? 11.235 -2.269 0.045 1.00 92.31 68 GLY A O 1
ATOM 517 N N . GLU A 1 69 ? 13.447 -1.913 0.027 1.00 93.06 69 GLU A N 1
ATOM 518 C CA . GLU A 1 69 ? 13.575 -1.885 1.491 1.00 93.06 69 GLU A CA 1
ATOM 519 C C . GLU A 1 69 ? 12.841 -0.696 2.129 1.00 93.06 69 GLU A C 1
ATOM 521 O O . GLU A 1 69 ? 12.261 -0.837 3.213 1.00 93.06 69 GLU A O 1
ATOM 526 N N . ASP A 1 70 ? 12.813 0.451 1.449 1.00 92.81 70 ASP A N 1
ATOM 527 C CA . ASP A 1 70 ? 12.183 1.674 1.949 1.00 92.81 70 ASP A CA 1
ATOM 528 C C . ASP A 1 70 ? 10.656 1.532 1.995 1.00 92.81 70 ASP A C 1
ATOM 530 O O . ASP A 1 70 ? 10.034 1.769 3.040 1.00 92.81 70 ASP A O 1
ATOM 534 N N . GLY A 1 71 ? 10.043 1.045 0.913 1.00 92.50 71 GLY A N 1
ATOM 535 C CA . GLY A 1 71 ? 8.608 0.783 0.853 1.00 92.50 71 GLY A CA 1
ATOM 536 C C . GLY A 1 71 ? 8.179 -0.317 1.824 1.00 92.50 71 GLY A C 1
ATOM 537 O O . GLY A 1 71 ? 7.172 -0.175 2.527 1.00 92.50 71 GLY A O 1
ATOM 538 N N . ALA A 1 72 ?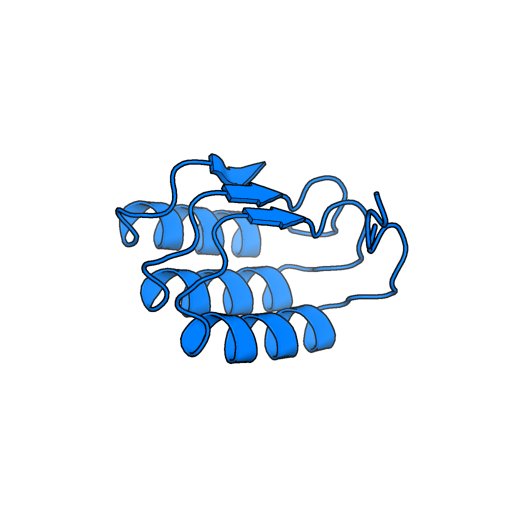 8.974 -1.385 1.952 1.00 90.94 72 ALA A N 1
ATOM 539 C CA . ALA A 1 72 ? 8.724 -2.443 2.930 1.00 90.94 72 ALA A CA 1
ATOM 540 C C . ALA A 1 72 ? 8.793 -1.918 4.377 1.00 90.94 72 ALA A C 1
ATOM 542 O O . ALA A 1 72 ? 7.950 -2.256 5.216 1.00 90.94 72 ALA A O 1
ATOM 543 N N . THR A 1 73 ? 9.758 -1.044 4.676 1.00 93.12 73 THR A N 1
ATOM 544 C CA . THR A 1 73 ? 9.890 -0.401 5.990 1.00 93.12 73 THR A CA 1
ATOM 545 C C . THR A 1 73 ? 8.700 0.507 6.288 1.00 93.12 73 THR A C 1
ATOM 547 O O . THR A 1 73 ? 8.166 0.476 7.404 1.00 93.12 73 THR A O 1
ATOM 550 N N . ALA A 1 74 ? 8.232 1.276 5.302 1.00 93.38 74 ALA A N 1
ATOM 551 C CA . ALA A 1 74 ? 7.043 2.110 5.436 1.00 93.38 74 ALA A CA 1
ATOM 552 C C . ALA A 1 74 ? 5.797 1.271 5.768 1.00 93.38 74 ALA A C 1
ATOM 554 O O . ALA A 1 74 ? 5.104 1.570 6.747 1.00 93.38 74 ALA A O 1
ATOM 555 N N . LEU A 1 75 ? 5.553 0.185 5.025 1.00 90.50 75 LEU A N 1
ATOM 556 C CA . LEU A 1 75 ? 4.430 -0.733 5.256 1.00 90.50 75 LEU A CA 1
ATOM 557 C C . LEU A 1 75 ? 4.503 -1.395 6.638 1.00 90.50 75 LEU A C 1
ATOM 559 O O . LEU A 1 75 ? 3.516 -1.413 7.374 1.00 90.50 75 LEU A O 1
ATOM 563 N N . LYS A 1 76 ? 5.688 -1.854 7.053 1.00 89.12 76 LYS A N 1
ATOM 564 C CA . LYS A 1 76 ? 5.907 -2.434 8.387 1.00 89.12 76 LYS A CA 1
ATOM 565 C C . LYS A 1 76 ? 5.635 -1.432 9.509 1.00 89.12 76 LYS A C 1
ATOM 567 O O . LYS A 1 76 ? 5.079 -1.790 10.548 1.00 89.12 76 LYS A O 1
ATOM 572 N N . ASN A 1 77 ? 6.022 -0.172 9.323 1.00 89.69 77 ASN A N 1
ATOM 573 C CA . ASN A 1 77 ? 5.731 0.885 10.288 1.00 89.69 77 ASN A CA 1
ATOM 574 C C . ASN A 1 77 ? 4.235 1.213 10.344 1.00 89.69 77 ASN A C 1
ATOM 576 O O . ASN A 1 77 ? 3.720 1.476 11.429 1.00 89.69 77 ASN A O 1
ATOM 580 N N . ALA A 1 78 ? 3.532 1.163 9.211 1.00 89.25 78 ALA A N 1
ATOM 581 C CA . ALA A 1 78 ? 2.082 1.317 9.180 1.00 89.25 78 ALA A CA 1
ATOM 582 C C . ALA A 1 78 ? 1.364 0.173 9.909 1.00 89.25 78 ALA A C 1
ATOM 584 O O . ALA A 1 78 ? 0.470 0.450 10.703 1.00 89.25 78 ALA A O 1
ATOM 585 N N . LEU A 1 79 ? 1.809 -1.077 9.733 1.00 84.94 79 LEU A N 1
ATOM 586 C CA . LEU A 1 79 ? 1.276 -2.245 10.448 1.00 84.94 79 LEU A CA 1
ATOM 587 C C . LEU A 1 79 ? 1.364 -2.066 11.973 1.00 84.94 79 LEU A C 1
ATOM 589 O O . LEU A 1 79 ? 0.397 -2.293 12.688 1.00 84.94 79 LEU A O 1
ATOM 593 N N . LYS A 1 80 ? 2.491 -1.556 12.488 1.00 85.12 80 LYS A N 1
ATOM 594 C CA . LYS A 1 80 ? 2.647 -1.272 13.930 1.00 85.12 80 LYS A CA 1
ATOM 595 C C . LYS A 1 80 ? 1.666 -0.223 14.462 1.00 85.12 80 LYS A C 1
ATOM 597 O O . LYS A 1 80 ? 1.379 -0.212 15.654 1.00 85.12 80 LYS A O 1
ATOM 602 N N . GLN A 1 81 ? 1.216 0.695 13.609 1.00 83.88 81 GLN A N 1
ATOM 603 C CA . GLN A 1 81 ? 0.313 1.789 13.980 1.00 83.88 81 GLN A CA 1
ATOM 604 C C . GLN A 1 81 ? -1.155 1.484 13.662 1.00 83.88 81 GLN A C 1
ATOM 606 O O . GLN A 1 81 ? -2.048 2.202 14.125 1.00 83.88 81 GLN A O 1
ATOM 611 N N . ASN A 1 82 ? -1.424 0.438 12.879 1.00 81.56 82 ASN A N 1
ATOM 612 C CA . ASN A 1 82 ? -2.770 0.033 12.528 1.00 81.56 82 ASN A CA 1
ATOM 613 C C . ASN A 1 82 ? -3.152 -1.281 13.227 1.00 81.56 82 ASN A C 1
ATOM 615 O O . ASN A 1 82 ? -2.761 -2.345 12.761 1.00 81.56 82 ASN A O 1
ATOM 619 N N . PRO A 1 83 ? -3.961 -1.232 14.301 1.00 75.88 83 PRO A N 1
ATOM 620 C CA . PRO A 1 83 ? -4.378 -2.43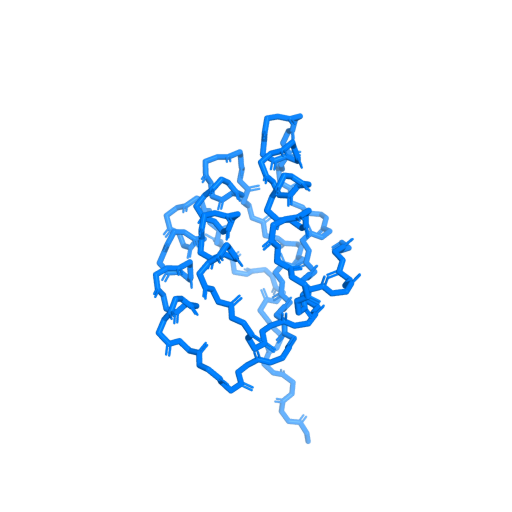6 15.018 1.00 75.88 83 PRO A CA 1
ATOM 621 C C . PRO A 1 83 ? -5.362 -3.310 14.225 1.00 75.88 83 PRO A C 1
ATOM 623 O O . PRO A 1 83 ? -5.609 -4.446 14.620 1.00 75.88 83 PRO A O 1
ATOM 626 N N . SER A 1 84 ? -5.953 -2.786 13.146 1.00 79.56 84 SER A N 1
ATOM 627 C CA . SER A 1 84 ? -6.934 -3.510 12.336 1.00 79.56 84 SER A CA 1
ATOM 628 C C . SER A 1 84 ? -6.300 -4.386 11.258 1.00 79.56 84 SER A C 1
ATOM 630 O O . SER A 1 84 ? -6.909 -5.379 10.872 1.00 79.56 84 SER A O 1
ATOM 632 N N . LEU A 1 85 ? -5.100 -4.034 10.787 1.00 77.44 85 LEU A N 1
ATOM 633 C CA . LEU A 1 85 ? -4.396 -4.777 9.747 1.00 77.44 85 LEU A CA 1
ATOM 634 C C . LEU A 1 85 ? -3.656 -5.955 10.390 1.00 77.44 85 LEU A C 1
ATOM 636 O O . LEU A 1 85 ? -2.747 -5.750 11.193 1.00 77.44 85 LEU A O 1
ATOM 640 N N . GLN A 1 86 ? -4.071 -7.173 10.056 1.00 78.44 86 GLN A N 1
ATOM 641 C CA . GLN A 1 86 ? -3.530 -8.410 10.619 1.00 78.44 86 GLN A CA 1
ATOM 642 C C . GLN A 1 86 ? -2.527 -9.066 9.671 1.00 78.44 86 GLN A C 1
ATOM 644 O O . GLN A 1 86 ? -1.487 -9.533 10.132 1.00 78.44 86 GLN A O 1
ATOM 649 N N . ASP A 1 87 ? -2.789 -9.002 8.361 1.00 78.56 87 ASP A N 1
ATOM 650 C CA . ASP A 1 87 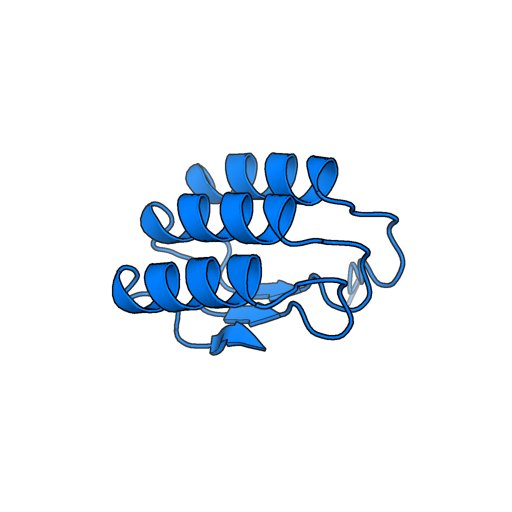? -2.007 -9.714 7.351 1.00 78.56 87 ASP A CA 1
ATOM 651 C C . ASP A 1 87 ? -1.447 -8.770 6.277 1.00 78.56 87 ASP A C 1
ATOM 653 O O . ASP A 1 87 ? -2.153 -7.921 5.717 1.00 78.56 87 ASP A O 1
ATOM 657 N N . LEU A 1 88 ? -0.160 -8.944 5.972 1.00 79.62 88 LEU A N 1
ATOM 658 C CA . LEU A 1 88 ? 0.554 -8.274 4.886 1.00 79.62 88 LEU A CA 1
ATOM 659 C C . LEU A 1 88 ? 1.415 -9.311 4.152 1.00 79.62 88 LEU A C 1
ATOM 661 O O . LEU A 1 88 ? 2.366 -9.824 4.745 1.00 79.62 88 LEU A O 1
ATOM 665 N N . GLU A 1 89 ? 1.090 -9.598 2.887 1.00 75.38 89 GLU A N 1
ATOM 666 C CA . GLU A 1 89 ? 1.686 -10.703 2.101 1.00 75.38 89 GLU A CA 1
ATOM 667 C C . GLU A 1 89 ? 2.178 -10.313 0.702 1.00 75.38 89 GLU A C 1
ATOM 669 O O . GLU A 1 89 ? 1.388 -9.779 -0.104 1.00 75.38 89 GLU A O 1
#

Secondary structure (DSSP, 8-state):
------TT----HHHHHHHHHHHHH-SS--EEE-TTS---HHHHHHHHHHHHH-SS--EEE--SS---HHHHHHHHHHHHH-TT--EE-

pLDDT: mean 83.97, std 14.31, range [37.25, 95.38]

Radius of gyration: 11.8 Å; Cα contacts (8 Å, |Δi|>4): 172; chains: 1; bounding box: 32×24×30 Å

InterPro domains:
  IPR032675 Leucine-rich repeat domain superfamily [G3DSA:3.80.10.10] (4-89)
  IPR052394 Leucine-rich repeat-containing protein [PTHR24114] (9-88)

Mean predicted aligned error: 6.12 Å